Protein AF-A0A964R7X1-F1 (afdb_monomer_lite)

Foldseek 3Di:
DDDDDPDDPPPPPPPDDDPPPPPPPPPPDPPPDDPDDDDDPVPPPPPDPPPPPDDDPPDPPPPPDDDPVNVVVVVVVVCVVVVVVVVVVVVVVVVVVVVVVVVVVVVQVVVQVVVCVVVVNDGQDDPDDDPDPPPRHPDDD

Secondary structure (DSSP, 8-state):
--PPPPPPS----PPPPPP-----S---------SS----GGGGG-------------------PPPHHHHHHHHHHHHHHHHHHHHHHHHHHHHHHHHHHHHHHHHHHHHHHHHHHHTTTPPPPP--STTS-TT--S---

Sequence (141 aa):
MITPKLTEPSDRVPPQDPPQEIKTHREINTRRGDPSSSHPPWETLNSTSRRWSQPEAAHPQQNSGFTLIELLVVIAIIAILAGLILPALAGAKRRAATTQCLSQLRQFGVAGSLYANDHADFIPPNRDGEDVPLGETWVQG

Radius of gyration: 34.92 Å; chains: 1; bounding box: 102×45×74 Å

pLDDT: mean 73.81, std 17.81, range [39.53, 98.0]

Structure (mmCIF, N/CA/C/O backbone):
data_AF-A0A964R7X1-F1
#
_entry.id   AF-A0A964R7X1-F1
#
loop_
_atom_site.group_PDB
_atom_site.id
_atom_site.type_symbol
_atom_site.label_atom_id
_atom_site.label_alt_id
_atom_site.label_comp_id
_atom_site.label_asym_id
_atom_site.label_entity_id
_atom_site.label_seq_id
_atom_site.pdbx_PDB_ins_code
_atom_site.Cartn_x
_atom_site.Cartn_y
_atom_site.Cartn_z
_atom_site.occupancy
_atom_site.B_iso_or_equiv
_atom_site.auth_seq_id
_atom_site.auth_comp_id
_atom_site.auth_asym_id
_atom_site.auth_atom_id
_atom_site.pdbx_PDB_model_num
ATOM 1 N N . MET A 1 1 ? 60.317 -4.570 -35.601 1.00 39.53 1 MET A N 1
ATOM 2 C CA . MET A 1 1 ? 59.879 -3.166 -35.754 1.00 39.53 1 MET A CA 1
ATOM 3 C C . MET A 1 1 ? 58.795 -3.148 -36.815 1.00 39.53 1 MET A C 1
ATOM 5 O O . MET A 1 1 ? 59.109 -3.309 -37.984 1.00 39.53 1 MET A O 1
ATOM 9 N N . ILE A 1 2 ? 57.533 -3.094 -36.392 1.00 44.34 2 ILE A N 1
ATOM 10 C CA . ILE A 1 2 ? 56.352 -3.069 -37.262 1.00 44.34 2 ILE A CA 1
ATOM 11 C C . ILE A 1 2 ? 55.636 -1.765 -36.920 1.00 44.34 2 ILE A C 1
ATOM 13 O O . ILE A 1 2 ? 55.345 -1.513 -35.753 1.00 44.34 2 ILE A O 1
ATOM 17 N N . THR A 1 3 ? 55.457 -0.903 -37.910 1.00 49.72 3 THR A N 1
ATOM 18 C CA . THR A 1 3 ? 54.745 0.367 -37.770 1.00 49.72 3 THR A CA 1
ATOM 19 C C . THR A 1 3 ? 53.249 0.114 -37.539 1.00 49.72 3 THR A C 1
ATOM 21 O O . THR A 1 3 ? 52.694 -0.807 -38.142 1.00 49.72 3 THR A O 1
ATOM 24 N N . PRO A 1 4 ? 52.556 0.908 -36.702 1.00 52.25 4 PRO A N 1
ATOM 25 C CA . PRO A 1 4 ? 51.104 0.854 -36.644 1.00 52.25 4 PRO A CA 1
ATOM 26 C C . PRO A 1 4 ? 50.522 1.519 -37.897 1.00 52.25 4 PRO A C 1
ATOM 28 O O . PRO A 1 4 ? 50.860 2.651 -38.247 1.00 52.25 4 PRO A O 1
ATOM 31 N N . LYS A 1 5 ? 49.664 0.773 -38.592 1.00 50.12 5 LYS A N 1
ATOM 32 C CA . LYS A 1 5 ? 48.865 1.230 -39.729 1.00 50.12 5 LYS A CA 1
ATOM 33 C C . LYS A 1 5 ? 47.901 2.313 -39.222 1.00 50.12 5 LYS A C 1
ATOM 35 O O . LYS A 1 5 ? 47.138 2.051 -38.298 1.00 50.12 5 LYS A O 1
ATOM 40 N N . LEU A 1 6 ? 47.969 3.515 -39.796 1.00 52.03 6 LEU A N 1
ATOM 41 C CA . LEU A 1 6 ? 46.994 4.583 -39.571 1.00 52.03 6 LEU A CA 1
ATOM 42 C C . LEU A 1 6 ? 45.604 4.055 -39.955 1.00 52.03 6 LEU A C 1
ATOM 44 O O . LEU A 1 6 ? 45.390 3.675 -41.106 1.00 52.03 6 LEU A O 1
ATOM 48 N N . THR A 1 7 ? 44.689 3.996 -38.994 1.00 57.97 7 THR A N 1
ATOM 49 C CA . THR A 1 7 ? 43.276 3.698 -39.228 1.00 57.97 7 THR A CA 1
ATOM 50 C C . THR A 1 7 ? 42.677 4.846 -40.039 1.00 57.97 7 THR A C 1
ATOM 52 O O . THR A 1 7 ? 42.800 6.014 -39.666 1.00 57.97 7 THR A O 1
ATOM 55 N N . GLU A 1 8 ? 42.102 4.521 -41.193 1.00 52.09 8 GLU A N 1
ATOM 56 C CA . GLU A 1 8 ? 41.489 5.482 -42.108 1.00 52.09 8 GLU A CA 1
ATOM 57 C C . GLU A 1 8 ? 40.257 6.154 -41.470 1.00 52.09 8 GLU A C 1
ATOM 59 O O . GLU A 1 8 ? 39.548 5.532 -40.681 1.00 52.09 8 GLU A O 1
ATOM 64 N N . PRO A 1 9 ? 39.951 7.419 -41.812 1.00 51.03 9 PRO A N 1
ATOM 65 C CA . PRO A 1 9 ? 38.875 8.199 -41.202 1.00 51.03 9 PRO A CA 1
ATOM 66 C C . PRO A 1 9 ? 37.491 7.854 -41.790 1.00 51.03 9 PRO A C 1
ATOM 68 O O . PRO A 1 9 ? 36.669 8.744 -42.002 1.00 51.03 9 PRO A O 1
ATOM 71 N N . SER A 1 10 ? 37.242 6.571 -42.067 1.00 52.97 10 SER A N 1
ATOM 72 C CA . SER A 1 10 ? 35.986 6.048 -42.622 1.00 52.97 10 SER A CA 1
ATOM 73 C C . SER A 1 10 ? 35.083 5.408 -41.556 1.00 52.97 10 SER A C 1
ATOM 75 O O . SER A 1 10 ? 34.160 4.690 -41.905 1.00 52.97 10 SER A O 1
ATOM 77 N N . ASP A 1 11 ? 35.320 5.680 -40.270 1.00 46.56 11 ASP A N 1
ATOM 78 C CA . ASP A 1 11 ? 34.469 5.225 -39.155 1.00 46.56 11 ASP A CA 1
ATOM 79 C C . ASP A 1 11 ? 33.820 6.402 -38.404 1.00 46.56 11 ASP A C 1
ATOM 81 O O . ASP A 1 11 ? 33.399 6.284 -37.252 1.00 46.56 11 ASP A O 1
ATOM 85 N N . ARG A 1 12 ? 33.724 7.583 -39.035 1.00 54.94 12 ARG A N 1
ATOM 86 C CA . ARG A 1 12 ? 32.885 8.651 -38.480 1.00 54.94 12 ARG A CA 1
ATOM 87 C C . ARG A 1 12 ? 31.426 8.271 -38.677 1.00 54.94 12 ARG A C 1
ATOM 89 O O . ARG A 1 12 ? 30.895 8.399 -39.777 1.00 54.94 12 ARG A O 1
ATOM 96 N N . VAL A 1 13 ? 30.792 7.859 -37.581 1.00 60.97 13 VAL A N 1
ATOM 97 C CA . VAL A 1 13 ? 29.339 7.929 -37.410 1.00 60.97 13 VAL A CA 1
ATOM 98 C C . VAL A 1 13 ? 28.884 9.293 -37.950 1.00 60.97 13 VAL A C 1
ATOM 100 O O . VAL A 1 13 ? 29.446 10.315 -37.533 1.00 60.97 13 VAL A O 1
ATOM 103 N N . PRO A 1 14 ? 27.962 9.341 -38.927 1.00 56.00 14 PRO A N 1
ATOM 104 C CA . PRO A 1 14 ? 27.477 10.609 -39.451 1.00 56.00 14 PRO A CA 1
ATOM 105 C C . PRO A 1 14 ? 26.911 11.439 -38.291 1.00 56.00 14 PRO A C 1
ATOM 107 O O . PRO A 1 14 ? 26.338 10.858 -37.365 1.00 56.00 14 PRO A O 1
ATOM 110 N N . PRO A 1 15 ? 27.085 12.774 -38.295 1.00 55.78 15 PRO A N 1
ATOM 111 C CA . PRO A 1 15 ? 26.465 13.621 -37.288 1.00 55.78 15 PRO A CA 1
ATOM 112 C C . PRO A 1 15 ? 24.968 13.323 -37.293 1.00 55.78 15 PRO A C 1
ATOM 114 O O . PRO A 1 15 ? 24.306 13.485 -38.316 1.00 55.78 15 PRO A O 1
ATOM 117 N N . GLN A 1 16 ? 24.468 12.806 -36.172 1.00 55.84 16 GLN A N 1
ATOM 118 C CA . GLN A 1 16 ? 23.039 12.647 -35.972 1.00 55.84 16 GLN A CA 1
ATOM 119 C C . GLN A 1 16 ? 22.422 14.034 -36.130 1.00 55.84 16 GLN A C 1
ATOM 121 O O . GLN A 1 16 ? 22.884 14.992 -35.501 1.00 55.84 16 GLN A O 1
ATOM 126 N N . ASP A 1 17 ? 21.422 14.147 -37.002 1.00 52.75 17 ASP A N 1
ATOM 127 C CA . ASP A 1 17 ? 20.592 15.340 -37.041 1.00 52.75 17 ASP A CA 1
ATOM 128 C C . ASP A 1 17 ? 20.104 15.628 -35.615 1.00 52.75 17 ASP A C 1
ATOM 130 O O . ASP A 1 17 ? 19.781 14.681 -34.882 1.00 52.75 17 ASP A O 1
ATOM 134 N N . PRO A 1 18 ? 20.065 16.907 -35.189 1.00 58.31 18 PRO A N 1
ATOM 135 C CA . PRO A 1 18 ? 19.478 17.245 -33.904 1.00 58.31 18 PRO A CA 1
ATOM 136 C C . PRO A 1 18 ? 18.094 16.593 -33.854 1.00 58.31 18 PRO A C 1
ATOM 138 O O . PRO A 1 18 ? 17.381 16.657 -34.864 1.00 58.31 18 PRO A O 1
ATOM 141 N N . PRO A 1 19 ? 17.728 15.929 -32.741 1.00 54.88 19 PRO A N 1
ATOM 142 C CA . PRO A 1 19 ? 16.454 15.239 -32.644 1.00 54.88 19 PRO A CA 1
ATOM 143 C C . PRO A 1 19 ? 15.375 16.200 -33.121 1.00 54.88 19 PRO A C 1
ATOM 145 O O . PRO A 1 19 ? 15.261 17.307 -32.589 1.00 54.88 19 PRO A O 1
ATOM 148 N N . GLN A 1 20 ? 14.663 15.807 -34.185 1.00 53.59 20 GLN A N 1
ATOM 149 C CA . GLN A 1 20 ? 13.503 16.541 -34.667 1.00 53.59 20 GLN A CA 1
ATOM 150 C C . GLN A 1 20 ? 12.639 16.751 -33.441 1.00 53.59 20 GLN A C 1
ATOM 152 O O . GLN A 1 20 ? 12.170 15.773 -32.858 1.00 53.59 20 GLN A O 1
ATOM 157 N N . GLU A 1 21 ? 12.552 18.011 -33.009 1.00 47.94 21 GLU A N 1
ATOM 158 C CA . GLU A 1 21 ? 11.773 18.444 -31.866 1.00 47.94 21 GLU A CA 1
ATOM 159 C C . GLU A 1 21 ? 10.428 17.754 -32.012 1.00 47.94 21 GLU A C 1
ATOM 161 O O . GLU A 1 21 ? 9.655 18.079 -32.919 1.00 47.94 21 GLU A O 1
ATOM 166 N N . ILE A 1 22 ? 10.198 16.718 -31.198 1.00 51.19 22 ILE A N 1
ATOM 167 C CA . ILE A 1 22 ? 8.900 16.078 -31.118 1.00 51.19 22 ILE A CA 1
ATOM 168 C C . ILE A 1 22 ? 8.039 17.214 -30.611 1.00 51.19 22 ILE A C 1
ATOM 170 O O . ILE A 1 22 ? 8.036 17.508 -29.415 1.00 51.19 22 ILE A O 1
ATOM 174 N N . LYS A 1 23 ? 7.393 17.921 -31.545 1.00 51.12 23 LYS A N 1
ATOM 175 C CA . LYS A 1 23 ? 6.390 18.921 -31.244 1.00 51.12 23 LYS A CA 1
ATOM 176 C C . LYS A 1 23 ? 5.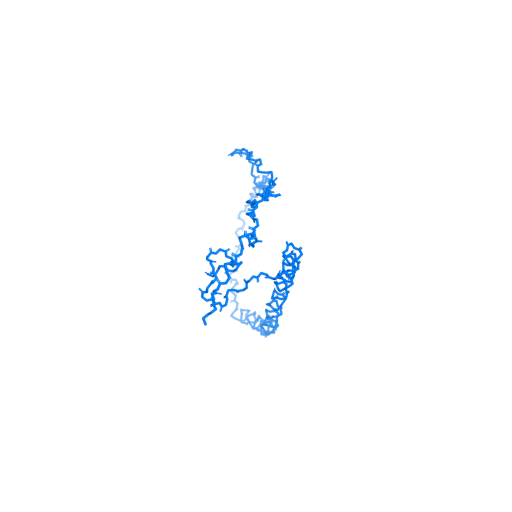400 18.161 -30.416 1.00 51.12 23 LYS A C 1
ATOM 178 O O . LYS A 1 23 ? 4.682 17.295 -30.916 1.00 51.12 23 LYS A O 1
ATOM 183 N N . THR A 1 24 ? 5.505 18.391 -29.117 1.00 59.28 24 THR A N 1
ATOM 184 C CA . THR A 1 24 ? 4.728 17.695 -28.124 1.00 59.28 24 THR A CA 1
ATOM 185 C C . THR A 1 24 ? 3.299 17.770 -28.638 1.00 59.28 24 THR A C 1
ATOM 187 O O . THR A 1 24 ? 2.757 18.867 -28.747 1.00 59.28 24 THR A O 1
ATOM 190 N N . HIS A 1 25 ? 2.646 16.639 -28.919 1.00 49.75 25 HIS A N 1
ATOM 191 C CA . HIS A 1 25 ? 1.195 16.590 -29.168 1.00 49.75 25 HIS A CA 1
ATOM 192 C C . HIS A 1 25 ? 0.388 16.988 -27.904 1.00 49.75 25 HIS A C 1
ATOM 194 O O . HIS A 1 25 ? -0.771 16.632 -27.720 1.00 49.75 25 HIS A O 1
ATOM 200 N N . ARG A 1 26 ? 1.016 17.763 -27.016 1.00 56.97 26 ARG A N 1
ATOM 201 C CA . ARG A 1 26 ? 0.482 18.550 -25.922 1.00 56.97 26 ARG A CA 1
ATOM 202 C C . ARG A 1 26 ? 0.319 20.010 -26.359 1.00 56.97 26 ARG A C 1
ATOM 204 O O . ARG A 1 26 ? 0.476 20.918 -25.557 1.00 56.97 26 ARG A O 1
ATOM 211 N N . GLU A 1 27 ? -0.087 20.247 -27.598 1.00 52.88 27 GLU A N 1
ATOM 212 C CA . GLU A 1 27 ? -0.943 21.396 -27.893 1.00 52.88 27 GLU A CA 1
ATOM 213 C C . GLU A 1 27 ? -2.404 20.983 -27.687 1.00 52.88 27 GLU A C 1
ATOM 215 O O . GLU A 1 27 ? -3.262 21.108 -28.557 1.00 52.88 27 GLU A O 1
ATOM 220 N N . ILE A 1 28 ? -2.713 20.485 -26.487 1.00 57.97 28 ILE A N 1
ATOM 221 C CA . ILE A 1 28 ? -4.094 20.452 -26.010 1.00 57.97 28 ILE A CA 1
ATOM 222 C C . ILE A 1 28 ? -4.414 21.885 -25.579 1.00 57.97 28 ILE A C 1
ATOM 224 O O . ILE A 1 28 ? -4.324 22.240 -24.411 1.00 57.97 28 ILE A O 1
ATOM 228 N N . ASN A 1 29 ? -4.702 22.717 -26.579 1.00 55.12 29 ASN A N 1
ATOM 229 C CA . ASN A 1 29 ? -5.622 23.845 -26.528 1.00 55.12 29 ASN A CA 1
ATOM 230 C C . ASN A 1 29 ? -5.657 24.630 -25.201 1.00 55.12 29 ASN A C 1
ATOM 232 O O . ASN A 1 29 ? -6.671 24.651 -24.504 1.00 55.12 29 ASN A O 1
ATOM 236 N N . THR A 1 30 ? -4.585 25.351 -24.878 1.00 58.72 30 THR A N 1
ATOM 237 C CA . THR A 1 30 ? -4.643 26.405 -23.860 1.00 58.72 30 THR A CA 1
ATOM 238 C C . THR A 1 30 ? -5.256 27.660 -24.484 1.00 58.72 30 THR A C 1
ATOM 240 O O . THR A 1 30 ? -4.572 28.662 -24.702 1.00 58.72 30 THR A O 1
ATOM 243 N N . ARG A 1 31 ? -6.565 27.646 -24.783 1.00 49.38 31 ARG A N 1
ATOM 244 C CA . ARG A 1 31 ? -7.297 28.914 -24.900 1.00 49.38 31 ARG A CA 1
ATOM 245 C C . ARG A 1 31 ? -7.283 29.556 -23.520 1.00 49.38 31 ARG A C 1
ATOM 247 O O . ARG A 1 31 ? -8.083 29.225 -22.653 1.00 49.38 31 ARG A O 1
ATOM 254 N N . ARG A 1 32 ? -6.344 30.479 -23.333 1.00 55.12 32 ARG A N 1
ATOM 255 C CA . ARG A 1 32 ? -6.383 31.509 -22.299 1.00 55.12 32 ARG A CA 1
ATOM 256 C C . ARG A 1 32 ? -7.604 32.392 -22.597 1.00 55.12 32 ARG A C 1
ATOM 258 O O . ARG A 1 32 ? -7.493 33.388 -23.301 1.00 55.12 32 ARG A O 1
ATOM 265 N N . GLY A 1 33 ? -8.774 31.939 -22.156 1.00 47.75 33 GLY A N 1
ATOM 266 C CA . GLY A 1 33 ? -10.033 32.670 -22.173 1.00 47.75 33 GLY A CA 1
ATOM 267 C C . GLY A 1 33 ? -10.344 33.174 -20.769 1.00 47.75 33 GLY A C 1
ATOM 268 O O . GLY A 1 33 ? -10.567 32.367 -19.878 1.00 47.75 33 GLY A O 1
ATOM 269 N N . ASP A 1 34 ? -10.312 34.498 -20.645 1.00 54.06 34 ASP A N 1
ATOM 270 C CA . ASP A 1 34 ? -10.990 35.368 -19.674 1.00 54.06 34 ASP A CA 1
ATOM 271 C C . ASP A 1 34 ? -10.731 35.199 -18.153 1.00 54.06 34 ASP A C 1
ATOM 273 O O . ASP A 1 34 ? -11.165 34.225 -17.543 1.00 54.06 34 ASP A O 1
ATOM 277 N N . PRO A 1 35 ? -10.101 36.187 -17.480 1.00 52.81 35 PRO A N 1
ATOM 278 C CA . PRO A 1 35 ? -10.056 36.267 -16.022 1.00 52.81 35 PRO A CA 1
ATOM 279 C C . PRO A 1 35 ? -11.318 36.890 -15.390 1.00 52.81 35 PRO A C 1
ATOM 281 O O . PRO A 1 35 ? -11.270 37.329 -14.241 1.00 52.81 35 PRO A O 1
ATOM 284 N N . SER A 1 36 ? -12.457 36.934 -16.083 1.00 59.31 36 SER A N 1
ATOM 285 C CA . SER A 1 36 ? -13.700 37.454 -15.516 1.00 59.31 36 SER A CA 1
ATOM 286 C C . SER A 1 36 ? -14.903 36.557 -15.825 1.00 59.31 36 SER A C 1
ATOM 288 O O . SER A 1 36 ? -15.178 36.217 -16.968 1.00 59.31 36 SER A O 1
ATOM 290 N N . SER A 1 37 ? -15.647 36.205 -14.772 1.00 56.34 37 SER A N 1
ATOM 291 C CA . SER A 1 37 ? -16.952 35.522 -14.778 1.00 56.34 37 SER A CA 1
ATOM 292 C C . SER A 1 37 ? -16.978 34.012 -15.084 1.00 56.34 37 SER A C 1
ATOM 294 O O . SER A 1 37 ? -17.053 33.564 -16.221 1.00 56.34 37 SER A O 1
ATOM 296 N N . SER A 1 38 ? -17.026 33.193 -14.029 1.00 58.38 38 SER A N 1
ATOM 297 C CA . SER A 1 38 ? -18.114 32.217 -13.814 1.00 58.38 38 SER A CA 1
ATOM 298 C C . SER A 1 38 ? -17.837 31.367 -12.572 1.00 58.38 38 SER A C 1
ATOM 300 O O . SER A 1 38 ? -16.822 30.690 -12.441 1.00 58.38 38 SER A O 1
ATOM 302 N N . HIS A 1 39 ? -18.767 31.454 -11.633 1.00 62.16 39 HIS A N 1
ATOM 303 C CA . HIS A 1 39 ? -18.830 30.682 -10.402 1.00 62.16 39 HIS A CA 1
ATOM 304 C C . HIS A 1 39 ? -18.803 29.166 -10.670 1.00 62.16 39 HIS A C 1
ATOM 306 O O . HIS A 1 39 ? -19.285 28.726 -11.720 1.00 62.16 39 HIS A O 1
ATOM 312 N N . PRO A 1 40 ? -18.284 28.342 -9.739 1.00 65.25 40 PRO A N 1
ATOM 313 C CA . PRO A 1 40 ? -18.354 26.894 -9.876 1.00 65.25 40 PRO A CA 1
ATOM 314 C C . PRO A 1 40 ? -19.827 26.426 -9.989 1.00 65.25 40 PRO A C 1
ATOM 316 O O . PRO A 1 40 ? -20.689 26.958 -9.287 1.00 65.25 40 PRO A O 1
ATOM 319 N N . PRO A 1 41 ? -20.148 25.411 -10.823 1.00 61.38 41 PRO A N 1
ATOM 320 C CA . PRO A 1 41 ? -21.530 25.017 -11.149 1.00 61.38 41 PRO A CA 1
ATOM 321 C C . PRO A 1 41 ? -22.428 24.645 -9.960 1.00 61.38 41 PRO A C 1
ATOM 323 O O . PRO A 1 41 ? -23.648 24.613 -10.098 1.00 61.38 41 PRO A O 1
ATOM 326 N N . TRP A 1 42 ? -21.847 24.351 -8.796 1.00 67.75 42 TRP A N 1
ATOM 327 C CA . TRP A 1 42 ? -22.590 23.955 -7.603 1.00 67.75 42 TRP A CA 1
ATOM 328 C C . TRP A 1 42 ? -23.108 25.145 -6.764 1.00 67.75 42 TRP A C 1
ATOM 330 O O . TRP A 1 42 ? -23.864 24.924 -5.822 1.00 67.75 42 TRP A O 1
ATOM 340 N N . GLU A 1 43 ? -22.776 26.400 -7.109 1.00 58.72 43 GLU A N 1
ATOM 341 C CA . GLU A 1 43 ? -23.147 27.598 -6.323 1.00 58.72 43 GLU A CA 1
ATOM 342 C C . GLU A 1 43 ? -24.555 28.173 -6.591 1.00 58.72 43 GLU A C 1
ATOM 344 O O . GLU A 1 43 ? -24.981 29.092 -5.895 1.00 58.72 43 GLU A O 1
ATOM 349 N N . THR A 1 44 ? -25.339 27.638 -7.532 1.00 61.53 44 THR A N 1
ATOM 350 C CA . THR A 1 44 ? -26.653 28.224 -7.901 1.00 61.53 44 THR A CA 1
ATOM 351 C C . THR A 1 44 ? -27.878 27.621 -7.197 1.00 61.53 44 THR A C 1
ATOM 353 O O . THR A 1 44 ? -29.008 27.904 -7.585 1.00 61.53 44 THR A O 1
ATOM 356 N N . LEU A 1 45 ? -27.707 26.849 -6.116 1.00 62.19 45 LEU A N 1
ATOM 357 C CA . LEU A 1 45 ? -28.829 26.221 -5.389 1.00 62.19 45 LEU A CA 1
ATOM 358 C C . LEU A 1 45 ? -29.083 26.752 -3.965 1.00 62.19 45 LEU A C 1
ATOM 360 O O . LEU A 1 45 ? -29.770 26.088 -3.192 1.00 62.19 45 LEU A O 1
ATOM 364 N N . ASN A 1 46 ? -28.597 27.944 -3.589 1.00 64.12 46 ASN A N 1
ATOM 365 C CA . ASN A 1 46 ? -28.851 28.483 -2.238 1.00 64.12 46 ASN A CA 1
ATOM 366 C C . ASN A 1 46 ? -29.974 29.540 -2.135 1.00 64.12 46 ASN A C 1
ATOM 368 O O . ASN A 1 46 ? -30.245 30.039 -1.041 1.00 64.12 46 ASN A O 1
ATOM 372 N N . SER A 1 47 ? -30.687 29.860 -3.219 1.00 61.84 47 SER A N 1
ATOM 373 C CA . SER A 1 47 ? -31.708 30.915 -3.213 1.00 61.84 47 SER A CA 1
ATOM 374 C C . SER A 1 47 ? -33.107 30.414 -2.833 1.00 61.84 47 SER A C 1
ATOM 376 O O . SER A 1 47 ? -34.057 30.574 -3.593 1.00 61.84 47 SER A O 1
ATOM 378 N N . THR A 1 48 ? -33.277 29.821 -1.653 1.00 63.66 48 THR A N 1
ATOM 379 C CA . THR A 1 48 ? -34.543 29.916 -0.900 1.00 63.66 48 THR A CA 1
ATOM 380 C C . THR A 1 48 ? -34.277 29.583 0.565 1.00 63.66 48 THR A C 1
ATOM 382 O O . THR A 1 48 ? -34.631 28.514 1.064 1.00 63.66 48 THR A O 1
ATOM 385 N N . SER A 1 49 ? -33.664 30.511 1.295 1.00 64.44 49 SER A N 1
ATOM 386 C CA . SER A 1 49 ? -33.778 30.510 2.750 1.00 64.44 49 SER A CA 1
ATOM 387 C C . SER A 1 49 ? -35.241 30.797 3.098 1.00 64.44 49 SER A C 1
ATOM 389 O O . SER A 1 49 ? -35.654 31.936 3.306 1.00 64.44 49 SER A O 1
ATOM 391 N N . ARG A 1 50 ? -36.074 29.746 3.116 1.00 62.59 50 ARG A N 1
ATOM 392 C CA . ARG A 1 50 ? -37.378 29.802 3.778 1.00 62.59 50 ARG A CA 1
ATOM 393 C C . ARG A 1 50 ? -37.082 30.151 5.228 1.00 62.59 50 ARG A C 1
ATOM 395 O O . ARG A 1 50 ? -36.607 29.319 5.997 1.00 62.59 50 ARG A O 1
ATOM 402 N N . ARG A 1 51 ? -37.280 31.424 5.557 1.00 64.69 51 ARG A N 1
ATOM 403 C CA . ARG A 1 51 ? -37.162 31.956 6.904 1.00 64.69 51 ARG A CA 1
ATOM 404 C C . ARG A 1 51 ? -38.311 31.369 7.712 1.00 64.69 51 ARG A C 1
ATOM 406 O O . ARG A 1 51 ? -39.409 31.913 7.723 1.00 64.69 51 ARG A O 1
ATOM 413 N N . TRP A 1 52 ? -38.062 30.219 8.328 1.00 65.88 52 TRP A N 1
ATOM 414 C CA . TRP A 1 52 ? -38.937 29.647 9.338 1.00 65.88 52 TRP A CA 1
ATOM 415 C C . TRP A 1 52 ? -38.963 30.606 10.531 1.00 65.88 52 TRP A C 1
ATOM 417 O O . TRP A 1 52 ? -38.100 30.567 11.401 1.00 65.88 52 TRP A O 1
ATOM 427 N N . SER A 1 53 ? -39.931 31.517 10.544 1.00 64.75 53 SER A N 1
ATOM 428 C CA . SER A 1 53 ? -40.353 32.212 11.756 1.00 64.75 53 SER A CA 1
ATOM 429 C C . SER A 1 53 ? -41.215 31.240 12.557 1.00 64.75 53 SER A C 1
ATOM 431 O O . SER A 1 53 ? -42.427 31.184 12.369 1.00 64.75 53 SER A O 1
ATOM 433 N N . GLN A 1 54 ? -40.581 30.421 13.395 1.00 71.50 54 GLN A N 1
ATOM 434 C CA . GLN A 1 54 ? -41.282 29.610 14.389 1.00 71.50 54 GLN A CA 1
ATOM 435 C C . GLN A 1 54 ? -41.329 30.382 15.718 1.00 71.50 54 GLN A C 1
ATOM 437 O O . GLN A 1 54 ? -40.306 30.940 16.117 1.00 71.50 54 GLN A O 1
ATOM 442 N N . PRO A 1 55 ? -42.493 30.471 16.387 1.00 61.53 55 PRO A N 1
ATOM 443 C CA . PRO A 1 55 ? -42.578 31.019 17.732 1.00 61.53 55 PRO A CA 1
ATOM 444 C C . PRO A 1 55 ? -41.915 30.065 18.736 1.00 61.53 55 PRO A C 1
ATOM 446 O O . PRO A 1 55 ? -42.152 28.858 18.713 1.00 61.53 55 PRO A O 1
ATOM 449 N N . GLU A 1 56 ? -41.097 30.648 19.609 1.00 63.88 56 GLU A N 1
ATOM 450 C CA . GLU A 1 56 ? -40.373 30.022 20.717 1.00 63.88 56 GLU A CA 1
ATOM 451 C C . GLU A 1 56 ? -41.358 29.427 21.742 1.00 63.88 56 GLU A C 1
ATOM 453 O O . GLU A 1 56 ? -41.725 30.059 22.734 1.00 63.88 56 GLU A O 1
ATOM 458 N N . ALA A 1 57 ? -41.835 28.206 21.502 1.00 64.19 57 ALA A N 1
ATOM 459 C CA . ALA A 1 57 ? -42.425 27.406 22.564 1.00 64.19 57 ALA A CA 1
ATOM 460 C C . ALA A 1 57 ? -41.267 26.871 23.411 1.00 64.19 57 ALA A C 1
ATOM 462 O O . ALA A 1 57 ? -40.558 25.957 22.996 1.00 64.19 57 ALA A O 1
ATOM 463 N N . ALA A 1 58 ? -41.056 27.480 24.579 1.00 63.50 58 ALA A N 1
ATOM 464 C CA . ALA A 1 58 ? -40.080 27.039 25.564 1.00 63.50 58 ALA A CA 1
ATOM 465 C C . ALA A 1 58 ? -40.341 25.570 25.937 1.00 63.50 58 ALA A C 1
ATOM 467 O O . ALA A 1 58 ? -41.205 25.254 26.758 1.00 63.50 58 ALA A O 1
ATOM 468 N N . HIS A 1 59 ? -39.602 24.662 25.304 1.00 69.00 59 HIS A N 1
ATOM 469 C CA . HIS A 1 59 ? -39.574 23.263 25.685 1.00 69.00 59 HIS A CA 1
ATOM 470 C C . HIS A 1 59 ? -38.794 23.149 27.000 1.00 69.00 59 HIS A C 1
ATOM 472 O O . HIS A 1 59 ? -37.684 23.675 27.089 1.00 69.00 59 HIS A O 1
ATOM 478 N N . PRO A 1 60 ? -39.332 22.482 28.037 1.00 65.69 60 PRO A N 1
ATOM 479 C CA . PRO A 1 60 ? -38.556 22.207 29.234 1.00 65.69 60 PRO A CA 1
ATOM 480 C C . PRO A 1 60 ? -37.356 21.356 28.822 1.00 65.69 60 PRO A C 1
ATOM 482 O O . PRO A 1 60 ? -37.517 20.227 28.356 1.00 65.69 60 PRO A O 1
ATOM 485 N N . GLN A 1 61 ? -36.163 21.936 28.955 1.00 67.81 61 GLN A N 1
ATOM 486 C CA . GLN A 1 61 ? -34.888 21.296 28.664 1.00 67.81 61 GLN A CA 1
ATOM 487 C C . GLN A 1 61 ? -34.738 20.089 29.598 1.00 67.81 61 GLN A C 1
ATOM 489 O O . GLN A 1 61 ? -34.277 20.199 30.735 1.00 67.81 61 GLN A O 1
ATOM 494 N N . GLN A 1 62 ? -35.191 18.921 29.151 1.00 67.62 62 GLN A N 1
ATOM 495 C CA . GLN A 1 62 ? -34.887 17.676 29.831 1.00 67.62 62 GLN A CA 1
ATOM 496 C C . GLN A 1 62 ? -33.419 17.378 29.557 1.00 67.62 62 GLN A C 1
ATOM 498 O O . GLN A 1 62 ? -33.061 16.870 28.498 1.00 67.62 62 GLN A O 1
ATOM 503 N N . ASN A 1 63 ? -32.556 17.750 30.500 1.00 67.50 63 ASN A N 1
ATOM 504 C CA . ASN A 1 63 ? -31.162 17.330 30.510 1.00 67.50 63 ASN A CA 1
ATOM 505 C C . ASN A 1 63 ? -31.103 15.815 30.755 1.00 67.50 63 ASN A C 1
ATOM 507 O O . ASN A 1 63 ? -30.870 15.357 31.873 1.00 67.50 63 ASN A O 1
ATOM 511 N N . SER A 1 64 ? -31.323 15.028 29.704 1.00 71.62 64 SER A N 1
ATOM 512 C CA . SER A 1 64 ? -30.939 13.622 29.662 1.00 71.62 64 SER A CA 1
ATOM 513 C C . SER A 1 64 ? -29.418 13.564 29.510 1.00 71.62 64 SER A C 1
ATOM 515 O O . SER A 1 64 ? -28.880 13.775 28.422 1.00 71.62 64 SER A O 1
ATOM 517 N N . GLY A 1 65 ? -28.707 13.355 30.617 1.00 78.75 65 GLY A N 1
ATOM 518 C CA . GLY A 1 65 ? -27.270 13.096 30.586 1.00 78.75 65 GLY A CA 1
ATOM 519 C C . GLY A 1 65 ? -26.990 11.734 29.954 1.00 78.75 65 GLY A C 1
ATOM 520 O O . GLY A 1 65 ? -27.650 10.755 30.294 1.00 78.75 65 GLY A O 1
ATOM 521 N N . PHE A 1 66 ? -26.011 11.676 29.049 1.00 76.19 66 PHE A N 1
ATOM 522 C CA . PHE A 1 66 ? -25.528 10.418 28.482 1.00 76.19 66 PHE A CA 1
ATOM 523 C C . PHE A 1 66 ? -24.943 9.575 29.613 1.00 76.19 66 PHE A C 1
ATOM 525 O O . PHE A 1 66 ? -24.072 10.031 30.361 1.00 76.19 66 PHE A O 1
ATOM 532 N N . THR A 1 67 ? -25.440 8.360 29.782 1.00 88.38 67 THR A N 1
ATOM 533 C CA . THR A 1 67 ? -24.932 7.483 30.831 1.00 88.38 67 THR A CA 1
ATOM 534 C C . THR A 1 67 ? -23.539 6.982 30.440 1.00 88.38 67 THR A C 1
ATOM 536 O O . THR A 1 67 ? -23.233 6.747 29.271 1.00 88.38 67 THR A O 1
ATOM 539 N N . LEU A 1 68 ? -22.655 6.793 31.423 1.00 89.25 68 LEU A N 1
ATOM 540 C CA . LEU A 1 68 ? -21.293 6.302 31.171 1.00 89.25 68 LEU A CA 1
ATOM 541 C C . LEU A 1 68 ? -21.305 4.907 30.511 1.00 89.25 68 LEU A C 1
ATOM 543 O O . LEU A 1 68 ? -20.425 4.588 29.716 1.00 89.25 68 LEU A O 1
ATOM 547 N N . ILE A 1 69 ? -22.344 4.110 30.786 1.00 92.56 69 ILE A N 1
ATOM 548 C CA . ILE A 1 69 ? -22.564 2.793 30.178 1.00 92.56 69 ILE A CA 1
ATOM 549 C C . ILE A 1 69 ? -22.934 2.872 28.692 1.00 92.56 69 ILE A C 1
ATOM 551 O O . ILE A 1 69 ? -22.444 2.052 27.915 1.00 92.56 69 ILE A O 1
ATOM 555 N N . GLU A 1 70 ? -23.727 3.863 28.273 1.00 90.94 70 GLU A N 1
ATOM 556 C CA . GLU A 1 70 ? -24.040 4.073 26.854 1.00 90.94 70 GLU A CA 1
ATOM 557 C C . GLU A 1 70 ? -22.773 4.388 26.059 1.00 90.94 70 GLU A C 1
ATOM 559 O O . GLU A 1 70 ? -22.570 3.837 24.983 1.00 90.94 70 GLU A O 1
ATOM 564 N N . LEU A 1 71 ? -21.867 5.212 26.595 1.00 91.75 71 LEU A N 1
ATOM 565 C CA . LEU A 1 71 ? -20.597 5.493 25.915 1.00 91.75 71 LEU A CA 1
ATOM 566 C C . LEU A 1 71 ? -19.678 4.265 25.911 1.00 91.75 71 LEU A C 1
ATOM 568 O O . LEU A 1 71 ? -19.025 3.980 24.905 1.00 91.75 71 LEU A O 1
ATOM 572 N N . LEU A 1 72 ? -19.654 3.519 27.017 1.00 94.19 72 LEU A N 1
ATOM 573 C CA . LEU A 1 72 ? -18.791 2.354 27.193 1.00 94.19 72 LEU A CA 1
ATOM 574 C C . LEU A 1 72 ? -19.139 1.221 26.220 1.00 94.19 72 LEU A C 1
ATOM 576 O O . LEU A 1 72 ? -18.236 0.618 25.637 1.00 94.19 72 LEU A O 1
ATOM 580 N N . VAL A 1 73 ? -20.426 0.943 25.991 1.00 95.06 73 VAL A N 1
ATOM 581 C CA . VAL A 1 73 ? -20.825 -0.119 25.053 1.00 95.06 73 VAL A CA 1
ATOM 582 C C . VAL A 1 73 ? -20.480 0.236 23.603 1.00 95.06 73 VAL A C 1
ATOM 584 O O . VAL A 1 73 ? -20.055 -0.634 22.842 1.00 95.06 73 VAL A O 1
ATOM 587 N N . VAL A 1 74 ? -20.576 1.515 23.219 1.00 95.31 74 VAL A N 1
ATOM 588 C CA . VAL A 1 74 ? -20.257 1.956 21.852 1.00 95.31 74 VAL A CA 1
ATOM 589 C C . VAL A 1 74 ? -18.777 1.757 21.543 1.00 95.31 74 VAL A C 1
ATOM 591 O O . VAL A 1 74 ? -18.435 1.153 20.524 1.00 95.31 74 VAL A O 1
ATOM 594 N N . ILE A 1 75 ? -17.886 2.207 22.430 1.00 96.12 75 ILE A N 1
ATOM 595 C CA . ILE A 1 75 ? -16.446 2.024 22.215 1.00 96.12 75 ILE A CA 1
ATOM 596 C C . ILE A 1 75 ? -16.051 0.542 22.248 1.00 96.12 75 ILE A C 1
ATOM 598 O O . ILE A 1 75 ? -15.156 0.142 21.505 1.00 96.12 75 ILE A O 1
ATOM 602 N N . ALA A 1 76 ? -16.747 -0.286 23.038 1.00 96.75 76 ALA A N 1
ATOM 603 C CA . ALA A 1 76 ? -16.512 -1.726 23.083 1.00 96.75 76 ALA A CA 1
ATOM 604 C C . ALA A 1 76 ? -16.816 -2.393 21.730 1.00 96.75 76 ALA A C 1
ATOM 606 O O . ALA A 1 76 ? -16.010 -3.179 21.233 1.00 96.75 76 ALA A O 1
ATOM 607 N N . ILE A 1 77 ? -17.932 -2.037 21.088 1.00 96.25 77 ILE A N 1
ATOM 608 C CA . ILE A 1 77 ? -18.289 -2.574 19.767 1.00 96.25 77 ILE A CA 1
ATOM 609 C C . ILE A 1 77 ? -17.314 -2.069 18.694 1.00 96.25 77 ILE A C 1
ATOM 611 O O . ILE A 1 77 ? -16.844 -2.864 17.878 1.00 96.25 77 ILE A O 1
ATOM 615 N N . ILE A 1 78 ? -16.947 -0.780 18.715 1.00 96.31 78 ILE A N 1
ATOM 616 C CA . ILE A 1 78 ? -15.954 -0.219 17.780 1.00 96.31 78 ILE A CA 1
ATOM 617 C C . ILE A 1 78 ? -14.612 -0.949 17.916 1.00 96.31 78 ILE A C 1
ATOM 619 O O . ILE A 1 78 ? -14.002 -1.270 16.899 1.00 96.31 78 ILE A O 1
ATOM 623 N N . ALA A 1 79 ? -14.169 -1.262 19.137 1.00 96.62 79 ALA A N 1
ATOM 624 C CA . ALA A 1 79 ? -12.918 -1.979 19.371 1.00 96.62 79 ALA A CA 1
ATOM 625 C C . ALA A 1 79 ? -12.928 -3.395 18.770 1.00 96.62 79 ALA A C 1
ATOM 627 O O . ALA A 1 79 ? -11.950 -3.796 18.139 1.00 96.62 79 ALA A O 1
ATOM 628 N N . ILE A 1 80 ? -14.039 -4.131 18.900 1.00 95.62 80 ILE A N 1
ATOM 629 C CA . ILE A 1 80 ? -14.196 -5.467 18.300 1.00 95.62 80 ILE A CA 1
ATOM 630 C C . ILE A 1 80 ? -14.148 -5.376 16.769 1.00 95.62 80 ILE A C 1
ATOM 632 O O . ILE A 1 80 ? -13.403 -6.116 16.125 1.00 95.62 80 ILE A O 1
ATOM 636 N N . LEU A 1 81 ? -14.900 -4.439 16.181 1.00 96.75 81 LEU A N 1
ATOM 637 C CA . LEU A 1 81 ? -14.932 -4.241 14.729 1.00 96.75 81 LEU A CA 1
ATOM 638 C C . LEU A 1 81 ? -13.563 -3.808 14.187 1.00 96.75 81 LEU A C 1
ATOM 640 O O . LEU A 1 81 ? -13.064 -4.385 13.221 1.00 96.75 81 LEU A O 1
ATOM 644 N N . ALA A 1 82 ? -12.917 -2.836 14.834 1.00 95.69 82 ALA A N 1
ATOM 645 C CA . ALA A 1 82 ? -11.587 -2.367 14.463 1.00 95.69 82 ALA A CA 1
ATOM 646 C C . ALA A 1 82 ? -10.536 -3.484 14.579 1.00 95.69 82 ALA A C 1
ATOM 648 O O . ALA A 1 82 ? -9.687 -3.615 13.695 1.00 95.69 82 ALA A O 1
ATOM 649 N N . GLY A 1 83 ? -10.634 -4.331 15.610 1.00 94.50 83 GLY A N 1
ATOM 650 C CA . GLY A 1 83 ? -9.763 -5.490 15.809 1.00 94.50 83 GLY A CA 1
ATOM 651 C C . GLY A 1 83 ? -9.780 -6.478 14.638 1.00 94.50 83 GLY A C 1
ATOM 652 O O . GLY A 1 83 ? -8.743 -7.052 14.312 1.00 94.50 83 GLY A O 1
ATOM 653 N N . LEU A 1 84 ? -10.915 -6.622 13.947 1.00 92.75 84 LEU A N 1
ATOM 654 C CA . LEU A 1 84 ? -11.032 -7.456 12.743 1.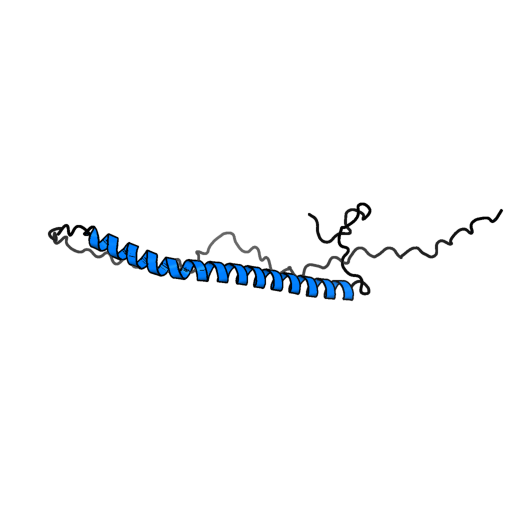00 92.75 84 LEU A CA 1
ATOM 655 C C . LEU A 1 84 ? -10.588 -6.727 11.460 1.00 92.75 84 LEU A C 1
ATOM 657 O O . LEU A 1 84 ? -10.101 -7.363 10.525 1.00 92.75 84 LEU A O 1
ATOM 661 N N . ILE A 1 85 ? -10.703 -5.396 11.411 1.00 94.56 85 ILE A N 1
ATOM 662 C CA . ILE A 1 85 ? -10.347 -4.584 10.234 1.00 94.56 85 ILE A CA 1
ATOM 663 C C . ILE A 1 85 ? -8.829 -4.395 10.100 1.00 94.56 85 ILE A C 1
ATOM 665 O O . ILE A 1 85 ? -8.304 -4.438 8.988 1.00 94.56 85 ILE A O 1
ATOM 669 N N . LEU A 1 86 ? -8.097 -4.221 11.204 1.00 92.81 86 LEU A N 1
ATOM 670 C CA . LEU A 1 86 ? -6.643 -4.002 11.188 1.00 92.81 86 LEU A CA 1
ATOM 671 C C . LEU A 1 86 ? -5.831 -5.097 10.456 1.00 92.81 86 LEU A C 1
ATOM 673 O O . LEU A 1 86 ? -5.017 -4.740 9.595 1.00 92.81 86 LEU A O 1
ATOM 677 N N . PRO A 1 87 ? -6.025 -6.409 10.712 1.00 88.88 87 PRO A N 1
ATOM 678 C CA . PRO A 1 87 ? -5.294 -7.451 9.988 1.00 88.88 87 PRO A CA 1
ATOM 679 C C . PRO A 1 87 ? -5.679 -7.513 8.502 1.00 88.88 87 PRO A C 1
ATOM 681 O O . PRO A 1 87 ? -4.810 -7.705 7.646 1.00 88.88 87 PRO A O 1
ATOM 684 N N . ALA A 1 88 ? -6.955 -7.283 8.174 1.00 94.00 88 ALA A N 1
ATOM 685 C CA . ALA A 1 88 ? -7.423 -7.223 6.791 1.00 94.00 88 ALA A CA 1
ATOM 686 C C . ALA A 1 88 ? -6.802 -6.035 6.030 1.00 94.00 88 ALA A C 1
ATOM 688 O O . ALA A 1 88 ? -6.329 -6.195 4.901 1.00 94.00 88 ALA A O 1
ATOM 689 N N . LEU A 1 89 ? -6.717 -4.863 6.667 1.00 92.06 89 LEU A N 1
ATOM 690 C CA . LEU A 1 89 ? -6.116 -3.651 6.109 1.00 92.06 89 LEU A CA 1
ATOM 691 C C . LEU A 1 89 ? -4.607 -3.805 5.880 1.00 92.06 89 LEU A C 1
ATOM 693 O O . LEU A 1 89 ? -4.092 -3.392 4.839 1.00 92.06 89 LEU A O 1
ATOM 697 N N . ALA A 1 90 ? -3.894 -4.446 6.811 1.00 93.06 90 ALA A N 1
ATOM 698 C CA . ALA A 1 90 ? -2.471 -4.739 6.649 1.00 93.06 90 ALA A CA 1
ATOM 699 C C . ALA A 1 90 ? -2.210 -5.641 5.426 1.00 93.06 90 ALA A C 1
ATOM 701 O O . ALA A 1 90 ? -1.291 -5.382 4.642 1.00 93.06 90 ALA A O 1
ATOM 702 N N . GLY A 1 91 ? -3.048 -6.664 5.221 1.00 92.81 91 GLY A N 1
ATOM 703 C CA . GLY A 1 91 ? -3.008 -7.513 4.028 1.00 92.81 91 GLY A CA 1
ATOM 704 C C . GLY A 1 91 ? -3.330 -6.746 2.741 1.00 92.81 91 GLY A C 1
ATOM 705 O O . GLY A 1 91 ? -2.607 -6.876 1.750 1.00 92.81 91 GLY A O 1
ATOM 706 N N . ALA A 1 92 ? -4.366 -5.904 2.762 1.00 95.00 92 ALA A N 1
ATOM 707 C CA . ALA A 1 92 ? -4.764 -5.079 1.623 1.00 95.00 92 ALA A CA 1
ATOM 708 C C . ALA A 1 92 ? -3.655 -4.102 1.195 1.00 95.00 92 ALA A C 1
ATOM 710 O O . ALA A 1 92 ? -3.358 -4.003 0.007 1.00 95.00 92 ALA A O 1
ATOM 711 N N . LYS A 1 93 ? -2.974 -3.453 2.151 1.00 95.38 93 LYS A N 1
ATOM 712 C CA . LYS A 1 93 ? -1.854 -2.538 1.875 1.00 95.38 93 LYS A CA 1
ATOM 713 C C . LYS A 1 93 ? -0.692 -3.236 1.168 1.00 95.38 93 LY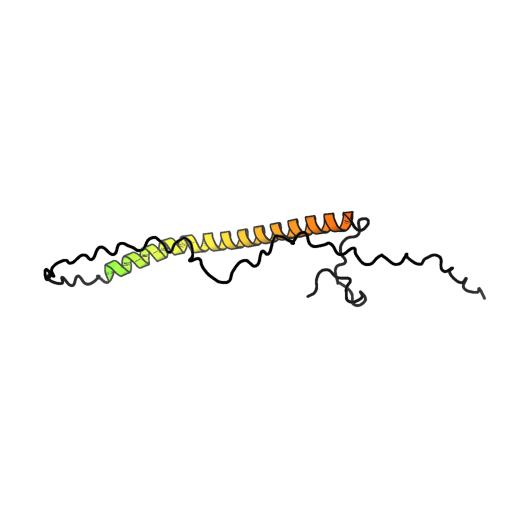S A C 1
ATOM 715 O O . LYS A 1 93 ? -0.159 -2.700 0.200 1.00 95.38 93 LYS A O 1
ATOM 720 N N . ARG A 1 94 ? -0.308 -4.436 1.622 1.00 96.12 94 ARG A N 1
ATOM 721 C CA . ARG A 1 94 ? 0.758 -5.220 0.968 1.00 96.12 94 ARG A CA 1
ATOM 722 C C . ARG A 1 94 ? 0.380 -5.573 -0.467 1.00 96.12 94 ARG A C 1
ATOM 724 O O . ARG A 1 94 ? 1.175 -5.351 -1.370 1.00 96.12 94 ARG A O 1
ATOM 731 N N . ARG A 1 95 ? -0.852 -6.047 -0.683 1.00 96.00 95 ARG A N 1
ATOM 732 C CA . ARG A 1 95 ? -1.364 -6.352 -2.028 1.00 96.00 95 ARG A CA 1
ATOM 733 C C . ARG A 1 95 ? -1.390 -5.112 -2.921 1.00 96.00 95 ARG A C 1
ATOM 735 O O . ARG A 1 95 ? -0.971 -5.201 -4.065 1.00 96.00 95 ARG A O 1
ATOM 742 N N . ALA A 1 96 ? -1.815 -3.961 -2.400 1.00 96.69 96 ALA A N 1
ATOM 743 C CA . ALA A 1 96 ? -1.809 -2.699 -3.138 1.00 96.69 96 ALA A CA 1
ATOM 744 C C . ALA A 1 96 ? -0.391 -2.299 -3.581 1.00 96.69 96 ALA A C 1
ATOM 746 O O . ALA A 1 96 ? -0.194 -1.973 -4.750 1.00 96.69 96 ALA A O 1
ATOM 747 N N . ALA A 1 97 ? 0.603 -2.404 -2.691 1.00 97.69 97 ALA A N 1
ATOM 748 C CA . ALA A 1 97 ? 2.003 -2.143 -3.028 1.00 97.69 97 ALA A CA 1
ATOM 749 C C . ALA A 1 97 ? 2.530 -3.109 -4.106 1.00 97.69 97 ALA A C 1
ATOM 751 O O . ALA A 1 97 ? 3.195 -2.683 -5.048 1.00 97.69 97 ALA A O 1
ATOM 752 N N . THR A 1 98 ? 2.189 -4.399 -4.019 1.00 97.88 98 THR A N 1
ATOM 753 C CA . THR A 1 98 ? 2.539 -5.383 -5.055 1.00 97.88 98 THR A CA 1
ATOM 754 C C . THR A 1 98 ? 1.895 -5.049 -6.399 1.00 97.88 98 THR A C 1
ATOM 756 O O . THR A 1 98 ? 2.578 -5.064 -7.419 1.00 97.88 98 THR A O 1
ATOM 759 N N . THR A 1 99 ? 0.606 -4.704 -6.417 1.00 97.81 99 THR A N 1
ATOM 760 C CA . THR A 1 99 ? -0.099 -4.298 -7.642 1.00 97.81 99 THR A CA 1
ATOM 761 C C . THR A 1 99 ? 0.522 -3.046 -8.257 1.00 97.81 99 THR A C 1
ATOM 763 O O . THR A 1 99 ? 0.697 -2.983 -9.472 1.00 97.81 99 THR A O 1
ATOM 766 N N . GLN A 1 100 ? 0.902 -2.069 -7.430 1.00 97.81 100 GLN A N 1
ATOM 767 C CA . GLN A 1 100 ? 1.576 -0.856 -7.881 1.00 97.81 100 GLN A CA 1
ATOM 768 C C . GLN A 1 100 ? 2.939 -1.173 -8.510 1.00 97.81 100 GLN A C 1
ATOM 770 O O . GLN A 1 100 ? 3.206 -0.729 -9.624 1.00 97.81 100 GLN A O 1
ATOM 775 N N . CYS A 1 101 ? 3.764 -1.981 -7.839 1.00 97.31 101 CYS A N 1
ATOM 776 C CA . CYS A 1 101 ? 5.057 -2.428 -8.357 1.00 97.31 101 CYS A CA 1
ATOM 777 C C . CYS A 1 101 ? 4.900 -3.165 -9.695 1.00 97.31 101 CYS A C 1
ATOM 779 O O . CYS A 1 101 ? 5.571 -2.841 -10.670 1.00 97.31 101 CYS A O 1
ATOM 781 N N . LEU A 1 102 ? 3.939 -4.089 -9.785 1.00 98.00 102 LEU A N 1
ATOM 782 C CA . LEU A 1 102 ? 3.658 -4.815 -11.021 1.00 98.00 102 LEU A CA 1
ATOM 783 C C . LEU A 1 102 ? 3.215 -3.878 -12.154 1.00 98.00 102 LEU A C 1
ATOM 785 O O . LEU A 1 102 ? 3.618 -4.062 -13.300 1.00 98.00 102 LEU A O 1
ATOM 789 N N . SER A 1 103 ? 2.397 -2.870 -11.848 1.00 97.44 103 SER A N 1
ATOM 790 C CA . SER A 1 103 ? 1.987 -1.862 -12.827 1.00 97.44 103 SER A CA 1
ATOM 791 C C . SER A 1 103 ? 3.176 -1.046 -13.329 1.00 97.44 103 SER A C 1
ATOM 793 O O . SER A 1 103 ? 3.299 -0.836 -14.533 1.00 97.44 103 SER A O 1
ATOM 795 N N . GLN A 1 104 ? 4.056 -0.607 -12.430 1.00 96.56 104 GLN A N 1
ATOM 796 C CA . GLN A 1 104 ? 5.266 0.134 -12.793 1.00 96.56 104 GLN A CA 1
ATOM 797 C C . GLN A 1 104 ? 6.207 -0.729 -13.637 1.00 96.56 104 GLN A C 1
ATOM 799 O O . GLN A 1 104 ? 6.663 -0.288 -14.685 1.00 96.56 104 GLN A O 1
ATOM 804 N N . LEU A 1 105 ? 6.425 -1.990 -13.256 1.00 96.00 105 LEU A N 1
ATOM 805 C CA . LEU A 1 105 ? 7.268 -2.914 -14.014 1.00 96.00 105 LEU A CA 1
ATOM 806 C C . LEU A 1 105 ? 6.730 -3.163 -15.428 1.00 96.00 105 LEU A C 1
ATOM 808 O O . LEU A 1 105 ? 7.497 -3.201 -16.385 1.00 96.00 105 LEU A O 1
ATOM 812 N N . ARG A 1 106 ? 5.406 -3.282 -15.583 1.00 97.50 106 ARG A N 1
ATOM 813 C CA . ARG A 1 106 ? 4.777 -3.360 -16.909 1.00 97.50 106 ARG A CA 1
ATOM 814 C C . ARG A 1 106 ? 5.031 -2.098 -17.731 1.00 97.50 106 ARG A C 1
ATOM 816 O O . ARG A 1 106 ? 5.342 -2.217 -18.909 1.00 97.50 106 ARG A O 1
ATOM 823 N N . GLN A 1 107 ? 4.927 -0.914 -17.124 1.00 95.25 107 GLN A N 1
ATOM 824 C CA . GLN A 1 107 ? 5.224 0.352 -17.804 1.00 95.25 107 GLN A CA 1
ATOM 825 C C . GLN A 1 107 ? 6.693 0.428 -18.239 1.00 95.25 107 GLN A C 1
ATOM 827 O O . GLN A 1 107 ? 6.956 0.820 -19.370 1.00 95.25 107 GLN A O 1
ATOM 832 N N . PHE A 1 108 ? 7.634 -0.028 -17.405 1.00 93.38 108 PHE A N 1
ATOM 833 C CA . PHE A 1 108 ? 9.044 -0.144 -17.789 1.00 93.38 108 PHE A CA 1
ATOM 834 C C . PHE A 1 108 ? 9.266 -1.140 -18.927 1.00 93.38 108 PHE A C 1
ATOM 836 O O . PHE A 1 108 ? 10.010 -0.836 -19.850 1.00 93.38 108 PHE A O 1
ATOM 843 N N . GLY A 1 109 ? 8.606 -2.300 -18.904 1.00 93.75 109 GLY A N 1
ATOM 844 C CA . GLY A 1 109 ? 8.695 -3.274 -19.994 1.00 93.75 109 GLY A CA 1
ATOM 845 C C . GLY A 1 109 ? 8.193 -2.707 -21.324 1.00 93.75 109 GLY A C 1
ATOM 846 O O . GLY A 1 109 ? 8.855 -2.857 -22.348 1.00 93.75 109 GLY A O 1
ATOM 847 N N . VAL A 1 110 ? 7.065 -1.989 -21.297 1.00 96.00 110 VAL A N 1
ATOM 848 C CA . VAL A 1 110 ? 6.545 -1.279 -22.475 1.00 96.00 110 VAL A CA 1
ATOM 849 C C . VAL A 1 110 ? 7.539 -0.214 -22.942 1.00 96.00 110 VAL A C 1
ATOM 851 O O . VAL A 1 110 ? 7.895 -0.199 -24.117 1.00 96.00 110 VAL A O 1
ATOM 854 N N . ALA A 1 111 ? 8.045 0.629 -22.040 1.00 92.19 111 ALA A N 1
ATOM 855 C CA . ALA A 1 111 ? 9.023 1.662 -22.376 1.00 92.19 111 ALA A CA 1
ATOM 856 C C . ALA A 1 111 ? 10.314 1.077 -22.977 1.00 92.19 111 ALA A C 1
ATOM 858 O O . ALA A 1 111 ? 10.803 1.587 -23.980 1.00 92.19 111 ALA A O 1
ATOM 859 N N . GLY A 1 112 ? 10.822 -0.024 -22.418 1.00 91.69 112 GLY A N 1
ATOM 860 C CA . GLY A 1 112 ? 11.991 -0.729 -22.939 1.00 91.69 112 GLY A CA 1
ATOM 861 C C . GLY A 1 112 ? 11.752 -1.298 -24.336 1.00 91.69 112 GLY A C 1
ATOM 862 O O . GLY A 1 112 ? 12.605 -1.143 -25.200 1.00 91.69 112 GLY A O 1
ATOM 863 N N . SER A 1 113 ? 10.578 -1.890 -24.585 1.00 93.75 113 SER A N 1
ATOM 864 C CA . SER A 1 113 ? 10.229 -2.401 -25.919 1.00 93.75 113 SER A CA 1
ATOM 865 C C . SER A 1 113 ? 10.104 -1.296 -26.972 1.00 93.75 113 SER A C 1
ATOM 867 O O . SER A 1 113 ? 10.550 -1.481 -28.100 1.00 93.75 113 SER A O 1
ATOM 869 N N . LEU A 1 114 ? 9.547 -0.138 -26.598 1.00 94.44 114 LEU A N 1
ATOM 870 C CA . LEU A 1 114 ? 9.451 1.025 -27.481 1.00 94.44 114 LEU A CA 1
ATOM 871 C C . LEU A 1 114 ? 10.838 1.586 -27.802 1.00 94.44 114 LEU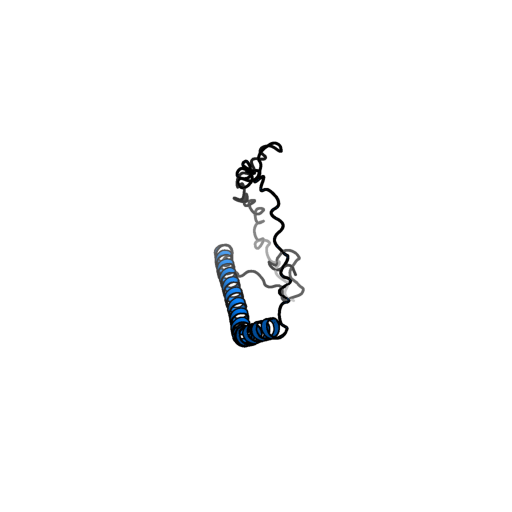 A C 1
ATOM 873 O O . LEU A 1 114 ? 11.143 1.832 -28.960 1.00 94.44 114 LEU A O 1
ATOM 877 N N . TYR A 1 115 ? 11.698 1.718 -26.791 1.00 91.25 115 TYR A N 1
ATOM 878 C CA . TYR A 1 115 ? 13.064 2.190 -26.992 1.00 91.25 115 TYR A CA 1
ATOM 879 C C . TYR A 1 115 ? 13.875 1.239 -27.882 1.00 91.25 115 TYR A C 1
ATOM 881 O O . TYR A 1 115 ? 14.499 1.684 -28.837 1.00 91.25 115 TYR A O 1
ATOM 889 N N . ALA A 1 116 ? 13.828 -0.069 -27.618 1.00 92.00 116 ALA A N 1
ATOM 890 C CA . ALA A 1 116 ? 14.542 -1.067 -28.413 1.00 92.00 116 ALA A CA 1
ATOM 891 C C . ALA A 1 116 ? 14.135 -1.020 -29.895 1.00 92.00 116 ALA A C 1
ATOM 893 O O . ALA A 1 116 ? 14.995 -1.056 -30.773 1.00 92.00 116 ALA A O 1
ATOM 894 N N . ASN A 1 117 ? 12.838 -0.851 -30.169 1.00 94.31 117 ASN A N 1
ATOM 895 C CA . ASN A 1 117 ? 12.323 -0.698 -31.528 1.00 94.31 117 ASN A CA 1
ATOM 896 C C . ASN A 1 117 ? 12.912 0.525 -32.258 1.00 94.31 117 ASN A C 1
ATOM 898 O O . ASN A 1 117 ? 13.183 0.451 -33.455 1.00 94.31 117 ASN A O 1
ATOM 902 N N . ASP A 1 118 ? 13.138 1.628 -31.543 1.00 93.06 118 ASP A N 1
ATOM 903 C CA . ASP A 1 118 ? 13.645 2.878 -32.120 1.00 93.06 118 ASP A CA 1
ATOM 904 C C . ASP A 1 118 ? 15.188 2.942 -32.143 1.00 93.06 118 ASP A C 1
ATOM 906 O O . ASP A 1 118 ? 15.773 3.728 -32.889 1.00 93.06 118 ASP A O 1
ATOM 910 N N . HIS A 1 119 ? 15.861 2.086 -31.365 1.00 88.69 119 HIS A N 1
ATOM 911 C CA . HIS A 1 119 ? 17.311 2.089 -31.157 1.00 88.69 119 HIS A CA 1
ATOM 912 C C . HIS A 1 119 ? 17.966 0.737 -31.477 1.00 88.69 119 HIS A C 1
ATOM 914 O O . HIS A 1 119 ? 18.814 0.280 -30.722 1.00 88.69 119 HIS A O 1
ATOM 920 N N . ALA A 1 120 ? 17.610 0.100 -32.599 1.00 91.31 120 ALA A N 1
ATOM 921 C CA . ALA A 1 120 ? 18.274 -1.113 -33.110 1.00 91.31 120 ALA A CA 1
ATOM 922 C C . ALA A 1 120 ? 18.440 -2.235 -32.061 1.00 91.31 120 ALA A C 1
ATOM 924 O O . ALA A 1 120 ? 19.512 -2.826 -31.927 1.00 91.31 120 ALA A O 1
ATOM 925 N N . ASP A 1 121 ? 17.376 -2.491 -31.300 1.00 90.12 121 ASP A N 1
ATOM 926 C CA . ASP A 1 121 ? 17.293 -3.483 -30.225 1.00 90.12 121 ASP A CA 1
ATOM 927 C C . ASP A 1 121 ? 18.202 -3.223 -29.006 1.00 90.12 121 ASP A C 1
ATOM 929 O O . ASP A 1 121 ? 18.299 -4.063 -28.105 1.00 90.12 121 ASP A O 1
ATOM 933 N N . PHE A 1 122 ? 18.830 -2.046 -28.913 1.00 85.06 122 PHE A N 1
ATOM 934 C CA . PHE A 1 122 ? 19.537 -1.624 -27.705 1.00 85.06 122 PHE A CA 1
ATOM 935 C C . PHE A 1 122 ? 18.548 -1.242 -26.594 1.00 85.06 122 PHE A C 1
ATOM 937 O O . PHE A 1 122 ? 17.505 -0.644 -26.837 1.00 85.06 122 PHE A O 1
ATOM 944 N N . ILE A 1 123 ? 18.879 -1.581 -25.346 1.00 84.94 123 ILE A N 1
ATOM 945 C CA . ILE A 1 123 ? 18.101 -1.232 -24.143 1.00 84.94 123 ILE A CA 1
ATOM 946 C C . ILE A 1 123 ? 18.664 0.068 -23.543 1.00 84.94 123 ILE A C 1
ATOM 948 O O . ILE A 1 123 ? 19.875 0.283 -23.645 1.00 84.94 123 ILE A O 1
ATOM 952 N N . PRO A 1 124 ? 17.842 0.918 -22.885 1.00 83.38 124 PRO A N 1
ATOM 953 C CA . PRO A 1 124 ? 18.341 2.126 -22.240 1.00 83.38 124 PRO A CA 1
ATOM 954 C C . PRO A 1 124 ? 19.494 1.821 -21.271 1.00 83.38 124 PRO A C 1
ATOM 956 O O . PRO A 1 124 ? 19.356 0.931 -20.422 1.00 83.38 124 PRO A O 1
ATOM 959 N N . PRO A 1 125 ? 20.620 2.546 -21.354 1.00 76.50 125 PRO A N 1
ATOM 960 C CA . PRO A 1 125 ? 21.787 2.272 -20.526 1.00 76.50 125 PRO A CA 1
ATOM 961 C C . PRO A 1 125 ? 21.468 2.534 -19.050 1.00 76.50 125 PRO A C 1
ATOM 963 O O . PRO A 1 125 ? 21.059 3.632 -18.667 1.00 76.50 125 PRO A O 1
ATOM 966 N N . ASN A 1 126 ? 21.636 1.525 -18.196 1.00 72.88 126 ASN A N 1
ATOM 967 C CA . ASN A 1 126 ? 21.598 1.722 -16.750 1.00 72.88 126 ASN A CA 1
ATOM 968 C C . ASN A 1 126 ? 22.949 2.285 -16.292 1.00 72.88 126 ASN A C 1
ATOM 970 O O . ASN A 1 126 ? 23.992 1.876 -16.784 1.00 72.88 126 ASN A O 1
ATOM 974 N N . ARG A 1 127 ? 22.939 3.251 -15.377 1.00 67.44 127 ARG A N 1
ATOM 975 C CA . ARG A 1 127 ? 24.145 3.960 -14.945 1.00 67.44 127 ARG A CA 1
ATOM 976 C C . ARG A 1 127 ? 24.841 3.156 -13.841 1.00 67.44 127 ARG A C 1
ATOM 978 O O . ARG A 1 127 ? 24.541 3.360 -12.670 1.00 67.44 127 ARG A O 1
ATOM 985 N N . ASP A 1 128 ? 25.716 2.220 -14.196 1.00 65.12 128 ASP A N 1
ATOM 986 C CA . ASP A 1 128 ? 26.404 1.331 -13.242 1.00 65.12 128 ASP A CA 1
ATOM 987 C C . ASP A 1 128 ? 27.943 1.465 -13.214 1.00 65.12 128 ASP A C 1
ATOM 989 O O . ASP A 1 128 ? 28.598 0.771 -12.437 1.00 65.12 128 ASP A O 1
ATOM 993 N N . GLY A 1 129 ? 28.525 2.421 -13.954 1.00 62.34 129 GLY A N 1
ATOM 994 C CA . GLY A 1 129 ? 29.966 2.719 -13.953 1.00 62.34 129 GLY A CA 1
ATOM 995 C C . GLY A 1 129 ? 30.293 4.206 -14.161 1.00 62.34 129 GLY A C 1
ATOM 996 O O . GLY A 1 129 ? 29.493 4.953 -14.725 1.00 62.34 129 GLY A O 1
ATOM 997 N N . GLU A 1 130 ? 31.465 4.640 -13.686 1.00 62.66 130 GLU A N 1
ATOM 998 C CA . GLU A 1 130 ? 31.900 6.050 -13.608 1.00 62.66 130 GLU A CA 1
ATOM 999 C C . GLU A 1 130 ? 32.181 6.732 -14.968 1.00 62.66 130 GLU A C 1
ATOM 1001 O O . GLU A 1 130 ? 32.375 7.946 -15.000 1.00 62.66 130 GLU A O 1
ATOM 1006 N N . ASP A 1 131 ? 32.108 6.014 -16.095 1.00 66.06 131 ASP A N 1
ATOM 1007 C CA . ASP A 1 131 ? 32.652 6.492 -17.379 1.00 66.06 131 ASP A CA 1
ATOM 1008 C C . ASP A 1 131 ? 31.607 6.882 -18.448 1.00 66.06 131 ASP A C 1
ATOM 1010 O O . ASP A 1 131 ? 31.965 7.126 -19.601 1.00 66.06 131 ASP A O 1
ATOM 1014 N N . VAL A 1 132 ? 30.313 6.972 -18.110 1.00 64.81 132 VAL A N 1
ATOM 1015 C CA . VAL A 1 132 ? 29.269 7.376 -19.078 1.00 64.81 132 VAL A CA 1
ATOM 1016 C C . VAL A 1 132 ? 29.074 8.907 -19.060 1.00 64.81 132 VAL A C 1
ATOM 1018 O O . VAL A 1 132 ? 28.747 9.454 -17.996 1.00 64.81 132 VAL A O 1
ATOM 1021 N N . PRO A 1 133 ? 29.241 9.627 -20.194 1.00 63.97 133 PRO A N 1
ATOM 1022 C CA . PRO A 1 133 ? 29.066 11.079 -20.262 1.00 63.97 133 PRO A CA 1
ATOM 1023 C C . PRO A 1 133 ? 27.726 11.556 -19.675 1.00 63.97 133 PRO A C 1
ATOM 1025 O O . PRO A 1 133 ? 26.686 10.909 -19.820 1.00 63.97 133 PRO A O 1
ATOM 1028 N N . LEU A 1 134 ? 27.743 12.708 -18.991 1.00 61.00 134 LEU A N 1
ATOM 1029 C CA . LEU A 1 134 ? 26.547 13.336 -18.416 1.00 61.00 134 LEU A CA 1
ATOM 1030 C C . LEU A 1 134 ? 25.529 13.635 -19.531 1.00 61.00 134 LEU A C 1
ATOM 1032 O O . LEU A 1 134 ? 25.731 14.555 -20.315 1.00 61.00 134 LEU A O 1
ATOM 1036 N N . GLY A 1 135 ? 24.442 12.862 -19.593 1.00 61.44 135 GLY A N 1
ATOM 1037 C CA . GLY A 1 135 ? 23.375 13.027 -20.591 1.00 61.44 135 GLY A CA 1
ATOM 1038 C C . GLY A 1 135 ? 22.858 11.720 -21.195 1.00 61.44 135 GLY A C 1
ATOM 1039 O O . GLY A 1 135 ? 21.769 11.708 -21.753 1.00 61.44 135 GLY A O 1
ATOM 1040 N N . GLU A 1 136 ? 23.586 10.617 -21.028 1.00 64.38 136 GLU A N 1
ATOM 1041 C CA . GLU A 1 136 ? 23.253 9.329 -21.658 1.00 64.38 136 GLU A CA 1
ATOM 1042 C C . GLU A 1 136 ? 22.305 8.459 -20.811 1.00 64.38 136 GLU A C 1
ATOM 1044 O O . GLU A 1 136 ? 21.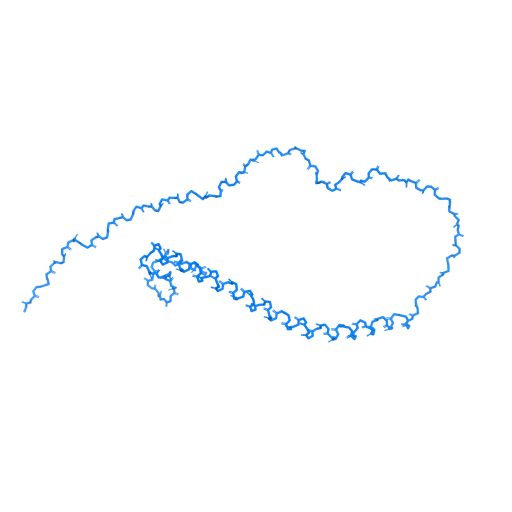877 7.398 -21.250 1.00 64.38 136 GLU A O 1
ATOM 1049 N N . THR A 1 137 ? 21.962 8.869 -19.583 1.00 67.81 137 THR A N 1
ATOM 1050 C CA . THR A 1 137 ? 21.227 8.016 -18.635 1.00 67.81 137 THR A CA 1
ATOM 1051 C C . THR A 1 137 ? 19.832 8.541 -18.334 1.00 67.81 137 THR A C 1
ATOM 1053 O O . THR A 1 137 ? 19.653 9.631 -17.797 1.00 67.81 137 THR A O 1
ATOM 1056 N N . TRP A 1 138 ? 18.849 7.700 -18.618 1.00 68.94 138 TRP A N 1
ATOM 1057 C CA . TRP A 1 138 ? 17.416 7.886 -18.408 1.00 68.94 138 TRP A CA 1
ATOM 1058 C C . TRP A 1 138 ? 16.957 8.008 -16.944 1.00 68.94 138 TRP A C 1
ATOM 1060 O O . TRP A 1 138 ? 15.876 8.538 -16.694 1.00 68.94 138 TRP A O 1
ATOM 1070 N N . VAL A 1 139 ? 17.762 7.563 -15.973 1.00 61.12 139 VAL A N 1
ATOM 1071 C CA . VAL A 1 139 ? 17.517 7.783 -14.538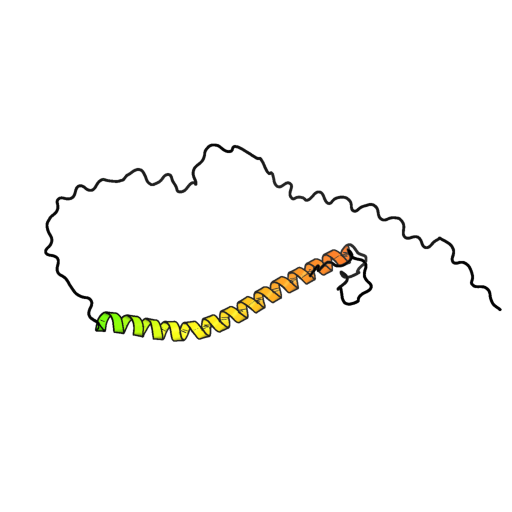 1.00 61.12 139 VAL A CA 1
ATOM 1072 C C . VAL A 1 139 ? 18.544 8.786 -14.019 1.00 61.12 139 VAL A C 1
ATOM 1074 O O . VAL A 1 139 ? 19.693 8.435 -13.760 1.00 61.12 139 VAL A O 1
ATOM 1077 N N . GLN A 1 140 ? 18.132 10.046 -13.884 1.00 59.06 140 GLN A N 1
ATOM 1078 C CA . GLN A 1 140 ? 18.843 11.018 -13.055 1.00 59.06 140 GLN A CA 1
ATOM 1079 C C . GLN A 1 140 ? 18.361 10.830 -11.615 1.00 59.06 140 GLN A C 1
ATOM 1081 O O . GLN A 1 140 ? 17.187 11.061 -11.322 1.00 59.06 140 GLN A O 1
ATOM 1086 N N . GLY A 1 141 ? 19.249 10.321 -10.761 1.00 55.44 141 GLY A N 1
ATOM 1087 C CA . GLY A 1 141 ? 19.073 10.322 -9.308 1.00 55.44 141 GLY A CA 1
ATOM 1088 C C . GLY A 1 141 ? 19.482 11.656 -8.709 1.00 55.44 141 GLY A C 1
ATOM 1089 O O . GLY A 1 141 ? 20.456 12.244 -9.232 1.00 55.44 141 GLY A O 1
#